Protein AF-A0A955WLC3-F1 (afdb_monomer_lite)

Foldseek 3Di:
DPPDDQLQVQLVQLVVQLLVLLLLLLVLLVQLVVCVVVVVVVSNVVSVVVNVVSVVSNVVSVVSNRPDDPVCCVVPVQPCQDPPNDPDRDDPVPNPSNVSSVVSPDD

Secondary structure (DSSP, 8-state):
-PPPP-HHHHHHHHHHHHHHHHHHHHHHHHHHHHHHHTT-HHHHHHHHHHHHHHHHHHHHHHHHTT-S-HHHIIIIIGGGGSTTT-SS---GGG-HHHHHHHHTT--

pLDDT: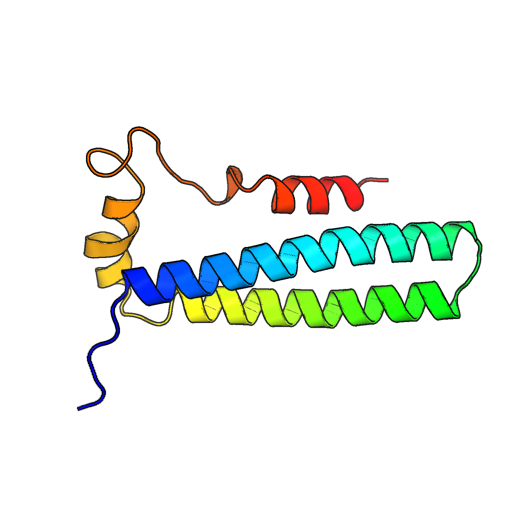 mean 91.07, std 10.07, range [40.97, 98.56]

Structure (mmCIF, N/CA/C/O backbone):
data_AF-A0A955WLC3-F1
#
_entry.id   AF-A0A955WLC3-F1
#
loop_
_atom_site.group_PDB
_atom_site.id
_atom_site.type_symbol
_atom_site.label_atom_id
_atom_site.label_alt_id
_atom_site.label_comp_id
_atom_site.label_asym_id
_atom_site.label_entity_id
_atom_site.label_seq_id
_atom_site.pdbx_PDB_ins_code
_atom_site.Cartn_x
_atom_site.Cartn_y
_atom_site.Cartn_z
_atom_site.occupancy
_atom_site.B_iso_or_equiv
_atom_site.auth_seq_id
_atom_site.auth_comp_id
_atom_site.auth_asym_id
_atom_site.auth_atom_id
_atom_site.pdbx_PDB_model_num
ATOM 1 N N . MET A 1 1 ? 24.076 -18.807 -13.397 1.00 40.97 1 MET A N 1
ATOM 2 C CA . MET A 1 1 ? 23.347 -17.559 -13.694 1.00 40.97 1 MET A CA 1
ATOM 3 C C . MET A 1 1 ? 21.939 -17.741 -13.170 1.00 40.97 1 MET A C 1
ATOM 5 O O . MET A 1 1 ? 21.284 -18.672 -13.621 1.00 40.97 1 MET A O 1
ATOM 9 N N . SER A 1 2 ? 21.501 -16.946 -12.191 1.00 52.31 2 SER A N 1
ATOM 10 C CA . SER A 1 2 ? 20.062 -16.852 -11.906 1.00 52.31 2 SER A CA 1
ATOM 11 C C . SER A 1 2 ? 19.347 -16.395 -13.182 1.00 52.31 2 SER A C 1
ATOM 13 O O . SER A 1 2 ? 19.958 -15.639 -13.947 1.00 52.31 2 SER A O 1
ATOM 15 N N . PRO A 1 3 ? 18.117 -16.861 -13.460 1.00 54.56 3 PRO A N 1
ATOM 16 C CA . PRO A 1 3 ? 17.354 -16.339 -14.586 1.00 54.56 3 PRO A CA 1
ATOM 17 C C . PRO A 1 3 ? 17.285 -14.813 -14.469 1.00 54.56 3 PRO A C 1
ATOM 19 O O . PRO A 1 3 ? 17.099 -14.286 -13.371 1.00 54.56 3 PRO A O 1
ATOM 22 N N . ALA A 1 4 ? 17.505 -14.116 -15.584 1.00 73.31 4 ALA A N 1
ATOM 23 C CA . ALA A 1 4 ? 17.314 -12.675 -15.630 1.00 73.31 4 ALA A CA 1
ATOM 24 C C . ALA A 1 4 ? 15.847 -12.396 -15.286 1.00 73.31 4 ALA A C 1
ATOM 26 O O . ALA A 1 4 ? 14.941 -12.948 -15.908 1.00 73.31 4 ALA A O 1
ATOM 27 N N . VAL A 1 5 ? 15.635 -11.616 -14.236 1.00 81.06 5 VAL A N 1
ATOM 28 C CA . VAL A 1 5 ? 14.311 -11.267 -13.733 1.00 81.06 5 VAL A CA 1
ATOM 29 C C . VAL A 1 5 ? 13.750 -10.148 -14.609 1.00 81.06 5 VAL A C 1
ATOM 31 O O . VAL A 1 5 ? 14.466 -9.181 -14.859 1.00 81.06 5 VAL A O 1
ATOM 34 N N . ASP A 1 6 ? 12.505 -10.267 -15.082 1.00 93.75 6 ASP A N 1
ATOM 35 C CA . ASP A 1 6 ? 11.846 -9.198 -15.844 1.00 93.75 6 ASP A CA 1
ATOM 36 C C . ASP A 1 6 ? 11.538 -8.010 -14.904 1.00 93.75 6 ASP A C 1
ATOM 38 O O . ASP A 1 6 ? 10.725 -8.153 -13.979 1.00 93.75 6 ASP A O 1
ATOM 42 N N . PRO A 1 7 ? 12.157 -6.830 -15.116 1.00 94.94 7 PRO A N 1
ATOM 43 C CA . PRO A 1 7 ? 11.929 -5.652 -14.283 1.00 94.94 7 PRO A CA 1
ATOM 44 C C . PRO A 1 7 ? 10.459 -5.224 -14.247 1.00 94.94 7 PRO A C 1
ATOM 46 O O . PRO A 1 7 ? 9.962 -4.790 -13.206 1.00 94.94 7 PRO A O 1
ATOM 49 N N . LEU A 1 8 ? 9.743 -5.362 -15.367 1.00 94.81 8 LEU A N 1
ATOM 50 C CA . LEU A 1 8 ? 8.341 -4.971 -15.459 1.00 94.81 8 LEU A CA 1
ATOM 51 C C . LEU A 1 8 ? 7.442 -5.938 -14.687 1.00 94.81 8 LEU A C 1
ATOM 53 O O . LEU A 1 8 ? 6.490 -5.502 -14.037 1.00 94.81 8 LEU A O 1
ATOM 57 N N . GLU A 1 9 ? 7.740 -7.236 -14.730 1.00 95.56 9 GLU A N 1
ATOM 58 C CA . GLU A 1 9 ? 7.014 -8.249 -13.960 1.00 95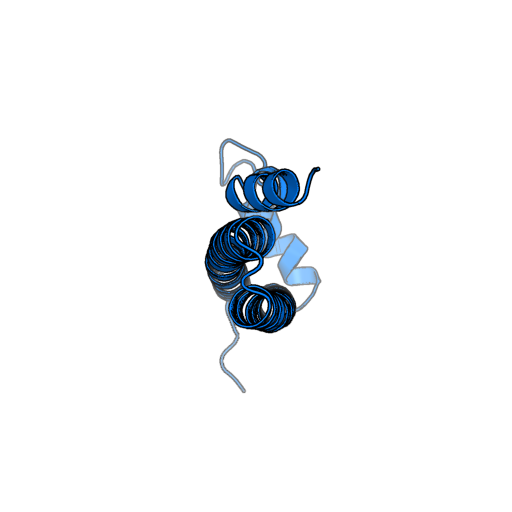.56 9 GLU A CA 1
ATOM 59 C C . GLU A 1 9 ? 7.188 -8.021 -12.456 1.00 95.56 9 GLU A C 1
ATOM 61 O O . GLU A 1 9 ? 6.199 -7.912 -11.729 1.00 95.56 9 GLU A O 1
ATOM 66 N N . VAL A 1 10 ? 8.426 -7.839 -11.994 1.00 95.56 10 VAL A N 1
ATOM 67 C CA . VAL A 1 10 ? 8.722 -7.567 -10.581 1.00 95.56 10 VAL A CA 1
ATOM 68 C C . VAL A 1 10 ? 8.094 -6.268 -10.100 1.00 95.56 10 VAL A C 1
ATOM 70 O O . VAL A 1 10 ? 7.493 -6.232 -9.020 1.00 95.56 10 VAL A O 1
ATOM 73 N N . TRP A 1 11 ? 8.168 -5.212 -10.913 1.00 96.06 11 TRP A N 1
ATOM 74 C CA . TRP A 1 11 ? 7.502 -3.951 -10.616 1.00 96.06 11 TRP A CA 1
ATOM 75 C C . TRP A 1 11 ? 5.990 -4.149 -10.447 1.00 96.06 11 TRP A C 1
ATOM 77 O O . TRP A 1 11 ? 5.425 -3.700 -9.445 1.00 96.06 11 TRP A O 1
ATOM 87 N N . ARG A 1 12 ? 5.335 -4.873 -11.370 1.00 95.44 12 ARG A N 1
ATOM 88 C CA . ARG A 1 12 ? 3.893 -5.170 -11.299 1.00 95.44 12 ARG A CA 1
ATOM 89 C C . ARG A 1 12 ? 3.543 -5.987 -10.063 1.00 95.44 12 ARG A C 1
ATOM 91 O O . ARG A 1 12 ? 2.614 -5.613 -9.353 1.00 95.44 12 ARG A O 1
ATOM 98 N N . MET A 1 13 ? 4.284 -7.056 -9.781 1.00 96.88 13 MET A N 1
ATOM 99 C CA . MET A 1 13 ? 4.039 -7.925 -8.626 1.00 96.88 13 MET A CA 1
ATOM 100 C C . MET A 1 13 ? 4.151 -7.160 -7.306 1.00 96.88 13 MET A C 1
ATOM 102 O O . MET A 1 13 ? 3.273 -7.272 -6.449 1.00 96.88 13 MET A O 1
ATOM 106 N N . GLY A 1 14 ? 5.197 -6.344 -7.147 1.00 96.56 14 GLY A N 1
ATOM 107 C CA . GLY A 1 14 ? 5.372 -5.525 -5.950 1.00 96.56 14 GLY A CA 1
ATOM 108 C C . GLY A 1 14 ? 4.246 -4.500 -5.767 1.00 96.56 14 GLY A C 1
ATOM 109 O O . GLY A 1 14 ? 3.728 -4.353 -4.660 1.00 96.56 14 GLY A O 1
ATOM 110 N N . HIS A 1 15 ? 3.791 -3.850 -6.845 1.00 95.38 15 HIS A N 1
ATOM 111 C CA . HIS A 1 15 ? 2.655 -2.920 -6.787 1.00 95.38 15 HIS A CA 1
ATOM 112 C C . HIS A 1 15 ? 1.324 -3.620 -6.503 1.00 95.38 15 HIS A C 1
ATOM 114 O O . HIS A 1 15 ? 0.551 -3.140 -5.680 1.00 95.38 15 HIS A O 1
ATOM 120 N N . GLN A 1 16 ? 1.059 -4.769 -7.124 1.00 95.44 16 GLN A N 1
ATOM 121 C CA . GLN A 1 16 ? -0.145 -5.562 -6.857 1.00 95.44 16 GLN A CA 1
ATOM 122 C C . GLN A 1 16 ? -0.210 -6.008 -5.393 1.00 95.44 16 GLN A C 1
ATOM 124 O O . GLN A 1 16 ? -1.248 -5.851 -4.749 1.00 95.44 16 GLN A O 1
ATOM 129 N N . ALA A 1 17 ? 0.907 -6.503 -4.848 1.00 97.00 17 ALA A N 1
ATOM 130 C CA . ALA A 1 17 ? 1.002 -6.855 -3.436 1.00 97.00 17 ALA A CA 1
ATOM 131 C C . ALA A 1 17 ? 0.761 -5.631 -2.541 1.00 97.00 17 ALA A C 1
ATOM 133 O O . ALA A 1 17 ? -0.028 -5.703 -1.603 1.00 97.00 17 ALA A O 1
ATOM 134 N N . PHE A 1 18 ? 1.382 -4.492 -2.856 1.00 95.38 18 PHE A N 1
ATOM 135 C CA . PHE A 1 18 ? 1.165 -3.247 -2.123 1.00 95.38 18 PHE A CA 1
ATOM 136 C C . PHE A 1 18 ? -0.304 -2.814 -2.128 1.00 95.38 18 PHE A C 1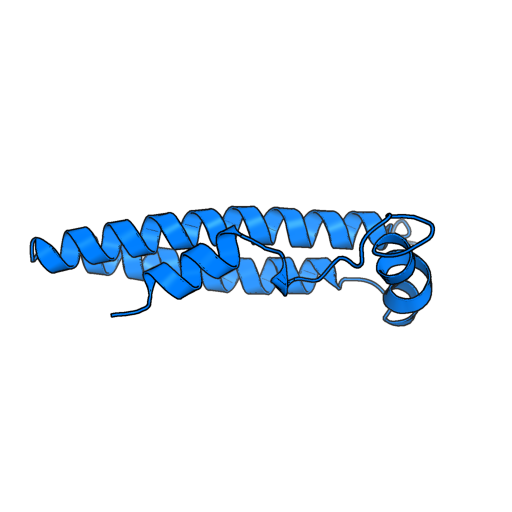
ATOM 138 O O . PHE A 1 18 ? -0.837 -2.520 -1.064 1.00 95.38 18 PHE A O 1
ATOM 145 N N . PHE A 1 19 ? -0.988 -2.847 -3.276 1.00 93.56 19 PHE A N 1
ATOM 146 C CA . PHE A 1 19 ? -2.403 -2.474 -3.358 1.00 93.56 19 PHE A CA 1
ATOM 147 C C . PHE A 1 19 ? -3.294 -3.375 -2.496 1.00 93.56 19 PHE A C 1
ATOM 149 O O . PHE A 1 19 ? -4.105 -2.863 -1.727 1.00 93.56 19 PHE A O 1
ATOM 156 N N . ALA A 1 20 ? -3.093 -4.695 -2.538 1.00 95.44 20 ALA A N 1
ATOM 157 C CA . ALA A 1 20 ? -3.837 -5.624 -1.685 1.00 95.44 20 ALA A CA 1
ATOM 158 C C . ALA A 1 20 ? -3.600 -5.359 -0.183 1.00 95.44 20 ALA A C 1
ATOM 160 O O . ALA A 1 20 ? -4.528 -5.404 0.626 1.00 95.44 20 ALA A O 1
ATOM 161 N N . LEU A 1 21 ? -2.362 -5.036 0.203 1.00 96.19 21 LEU A N 1
ATOM 162 C CA . LEU A 1 21 ? -2.017 -4.701 1.587 1.00 96.19 21 LEU A CA 1
ATOM 163 C C . LEU A 1 21 ? -2.633 -3.363 2.026 1.00 96.19 21 LEU A C 1
ATOM 165 O O . LEU A 1 21 ? -3.111 -3.257 3.156 1.00 96.19 21 LEU A O 1
ATOM 169 N N . THR A 1 22 ? -2.682 -2.362 1.141 1.00 91.56 22 THR A N 1
ATOM 170 C CA . THR A 1 22 ? -3.359 -1.081 1.397 1.00 91.56 22 THR A CA 1
ATOM 171 C C . THR A 1 22 ? -4.860 -1.263 1.610 1.00 91.56 22 THR A C 1
ATOM 173 O O . THR A 1 22 ? -5.411 -0.662 2.526 1.00 91.56 22 THR A O 1
ATOM 176 N N . GLN A 1 23 ? -5.520 -2.135 0.848 1.00 92.94 23 GLN A N 1
ATOM 177 C CA . GLN A 1 23 ? -6.933 -2.462 1.079 1.00 92.94 23 GLN A CA 1
ATOM 178 C C . GLN A 1 23 ? -7.156 -3.072 2.469 1.00 92.94 23 GLN A C 1
ATOM 180 O O . GLN A 1 23 ? -8.075 -2.676 3.185 1.00 92.94 23 GLN A O 1
ATOM 185 N N . GLY A 1 24 ? -6.276 -3.983 2.896 1.00 95.25 24 GLY A N 1
ATOM 186 C CA . GLY A 1 24 ? -6.307 -4.524 4.257 1.00 95.25 24 GLY A CA 1
ATOM 187 C C . GLY A 1 24 ? -6.107 -3.450 5.333 1.00 95.25 24 GLY A C 1
ATOM 188 O O . GLY A 1 24 ? -6.768 -3.491 6.369 1.00 95.25 24 GLY A O 1
ATOM 189 N N . LEU A 1 25 ? -5.243 -2.460 5.080 1.00 95.25 25 LEU A N 1
ATOM 190 C CA . LEU A 1 25 ? -5.041 -1.322 5.982 1.00 95.25 25 LEU A CA 1
ATOM 191 C C . LEU A 1 25 ? -6.297 -0.462 6.132 1.00 95.25 25 LEU A C 1
ATOM 193 O O . LEU A 1 25 ? -6.623 -0.096 7.257 1.00 95.25 25 LEU A O 1
ATOM 197 N N . VAL A 1 26 ? -7.018 -0.188 5.039 1.00 92.25 26 VAL A N 1
ATOM 198 C CA . VAL A 1 26 ? -8.309 0.526 5.080 1.00 92.25 26 VAL A CA 1
ATOM 199 C C . VAL A 1 26 ? -9.297 -0.218 5.979 1.00 92.25 26 VAL A C 1
ATOM 201 O O . VAL A 1 26 ? -9.874 0.370 6.890 1.00 92.25 26 VAL A O 1
ATOM 204 N N . VAL A 1 27 ? -9.447 -1.529 5.776 1.00 95.25 27 VAL A N 1
ATOM 205 C CA . VAL A 1 27 ? -10.365 -2.356 6.576 1.00 95.25 27 VAL A CA 1
ATOM 206 C C . VAL A 1 27 ? -9.973 -2.351 8.054 1.00 95.25 27 VAL A C 1
ATOM 208 O O . VAL A 1 27 ? -10.822 -2.131 8.913 1.00 95.25 27 VAL A O 1
ATOM 211 N N . HIS A 1 28 ? -8.695 -2.559 8.378 1.00 96.62 28 HIS A N 1
ATOM 212 C CA . HIS A 1 28 ? -8.249 -2.552 9.772 1.00 96.62 28 HIS A CA 1
ATOM 213 C C . HIS A 1 28 ? -8.358 -1.171 10.430 1.00 96.62 28 HIS A C 1
ATOM 215 O O . HIS A 1 28 ? -8.609 -1.114 11.631 1.00 96.62 28 HIS A O 1
ATOM 221 N N . ALA A 1 29 ? -8.190 -0.075 9.682 1.00 93.75 29 ALA A N 1
ATOM 222 C CA . ALA A 1 29 ? -8.399 1.276 10.200 1.00 93.75 29 ALA A CA 1
ATOM 223 C C . ALA A 1 29 ? -9.863 1.487 10.613 1.00 93.75 29 ALA A C 1
ATOM 225 O O . ALA A 1 29 ? -10.120 1.889 11.747 1.00 93.75 29 ALA A O 1
ATOM 226 N N . HIS A 1 30 ? -10.815 1.115 9.750 1.00 95.44 30 HIS A N 1
ATOM 227 C CA . HIS A 1 30 ? -12.241 1.171 10.083 1.00 95.44 30 HIS A CA 1
ATOM 228 C C . HIS A 1 30 ? -12.587 0.299 11.296 1.00 95.44 30 HIS A C 1
ATOM 230 O O . HIS A 1 30 ? -13.187 0.791 12.247 1.00 95.44 30 HIS A O 1
ATOM 236 N N . LEU A 1 31 ? -12.134 -0.959 11.322 1.00 97.25 31 LEU A N 1
ATOM 237 C CA . LEU A 1 31 ? -12.398 -1.873 12.441 1.00 97.25 31 LEU A CA 1
ATOM 238 C C . LEU A 1 31 ? -11.767 -1.402 13.760 1.00 97.25 31 LEU A C 1
ATOM 240 O O . LEU A 1 31 ? -12.327 -1.624 14.834 1.00 97.25 31 LEU A O 1
ATOM 244 N N . ALA A 1 32 ? -10.596 -0.762 13.703 1.00 97.19 32 ALA A N 1
ATOM 245 C CA . ALA A 1 32 ? -9.991 -0.144 14.876 1.00 97.19 32 ALA A CA 1
ATOM 246 C C . ALA A 1 32 ? -10.827 1.044 15.373 1.00 97.19 32 ALA A C 1
ATOM 248 O O . ALA A 1 32 ? -11.042 1.141 16.579 1.00 97.19 32 ALA A O 1
ATOM 249 N N . SER A 1 33 ? -11.322 1.901 14.470 1.00 96.31 33 SER A N 1
ATOM 250 C CA . SER A 1 33 ? -12.189 3.038 14.818 1.00 96.31 33 SER A CA 1
ATOM 251 C C . SER A 1 33 ? -13.481 2.575 15.487 1.00 96.31 33 SER A C 1
ATOM 253 O O . SER A 1 33 ? -13.781 3.007 16.597 1.00 96.31 33 SER A O 1
ATOM 255 N N . GLU A 1 34 ? -14.185 1.614 14.881 1.00 97.19 34 GLU A N 1
ATOM 256 C CA . GLU A 1 34 ? -15.421 1.047 15.435 1.00 97.19 34 GLU A CA 1
ATOM 257 C C . GLU A 1 34 ? -15.197 0.451 16.836 1.00 97.19 34 GLU A C 1
ATOM 259 O O . GLU A 1 34 ? -15.993 0.660 17.752 1.00 97.19 34 GLU A O 1
ATOM 264 N N . ALA A 1 35 ? -14.081 -0.258 17.039 1.00 98.19 35 ALA A N 1
ATOM 265 C CA . ALA A 1 35 ? -13.733 -0.818 18.343 1.00 98.19 35 ALA A CA 1
ATOM 266 C C . ALA A 1 35 ? -13.408 0.263 19.389 1.00 98.19 35 ALA A C 1
ATOM 268 O O . ALA A 1 35 ? -13.756 0.104 20.560 1.00 98.19 35 ALA A O 1
ATOM 269 N N . ILE A 1 36 ? -12.758 1.361 18.987 1.00 97.69 36 ILE A N 1
ATOM 270 C CA . ILE A 1 36 ? -12.487 2.510 19.864 1.00 97.69 36 ILE A CA 1
ATOM 271 C C . ILE A 1 36 ? -13.801 3.185 20.275 1.00 97.69 36 ILE A C 1
ATOM 273 O O . ILE A 1 36 ? -14.002 3.434 21.463 1.00 97.69 36 ILE A O 1
ATOM 277 N N . GLU A 1 37 ? -14.708 3.429 19.327 1.00 97.56 37 GLU A N 1
ATOM 278 C CA . GLU A 1 37 ? -16.029 4.022 19.584 1.00 97.56 37 GLU A CA 1
A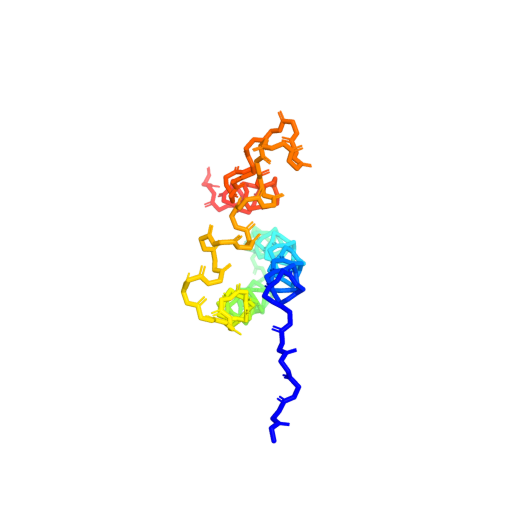TOM 279 C C . GLU A 1 37 ? -16.875 3.158 20.528 1.00 97.56 37 GLU A C 1
ATOM 281 O O . GLU A 1 37 ? -17.548 3.676 21.420 1.00 97.56 37 GLU A O 1
ATOM 286 N N . ALA A 1 38 ? -16.788 1.833 20.392 1.00 98.06 38 ALA A N 1
ATOM 287 C CA . ALA A 1 38 ? -17.453 0.875 21.271 1.00 98.06 38 ALA A CA 1
ATOM 288 C C . ALA A 1 38 ? -16.742 0.657 22.624 1.00 98.06 38 ALA A C 1
ATOM 290 O O . ALA A 1 38 ? -17.226 -0.124 23.446 1.00 98.06 38 ALA A O 1
ATOM 291 N N . ALA A 1 39 ? -15.596 1.306 22.863 1.00 98.19 39 ALA A N 1
ATOM 292 C CA . ALA A 1 39 ? -14.710 1.067 24.006 1.00 98.19 39 ALA A CA 1
ATOM 293 C C . ALA A 1 39 ? -14.246 -0.405 24.161 1.00 98.19 39 ALA A C 1
ATOM 295 O O . ALA A 1 39 ? -13.872 -0.841 25.256 1.00 98.19 39 ALA A O 1
ATOM 296 N N . ASP A 1 40 ? -14.203 -1.168 23.063 1.00 98.56 40 ASP A N 1
ATOM 297 C CA . ASP A 1 40 ? -13.606 -2.506 22.994 1.00 98.56 40 ASP A CA 1
ATOM 298 C C . ASP A 1 40 ? -12.088 -2.395 22.771 1.00 98.56 40 ASP A C 1
ATOM 300 O O . ASP A 1 40 ? -11.542 -2.592 21.679 1.00 98.56 40 ASP A O 1
ATOM 304 N N . TRP A 1 41 ? -11.374 -2.054 23.845 1.00 97.88 41 TRP A N 1
ATOM 305 C CA . TRP A 1 41 ? -9.919 -1.875 23.817 1.00 97.88 41 TRP A CA 1
ATOM 306 C C . TRP A 1 41 ? -9.133 -3.117 23.363 1.00 97.88 41 TRP A C 1
ATOM 308 O O . TRP A 1 41 ? -8.144 -2.954 22.638 1.00 97.88 41 TRP A O 1
ATOM 318 N N . PRO A 1 42 ? -9.506 -4.357 23.749 1.00 98.56 42 PRO A N 1
ATOM 319 C CA . PRO A 1 42 ? -8.879 -5.556 23.201 1.00 98.56 42 PRO A CA 1
ATOM 320 C C . PRO A 1 42 ? -8.988 -5.662 21.675 1.00 98.56 42 PRO A C 1
ATOM 322 O O . PRO A 1 42 ? -7.974 -5.945 21.026 1.00 98.56 42 PRO A O 1
ATOM 325 N N . ALA A 1 43 ? -10.170 -5.415 21.098 1.00 98.06 43 ALA A N 1
ATOM 326 C CA . ALA A 1 43 ? -10.358 -5.441 19.650 1.00 98.06 43 ALA A CA 1
ATOM 327 C C . ALA A 1 43 ? -9.588 -4.307 18.961 1.00 98.06 43 ALA A C 1
ATOM 329 O O . ALA A 1 43 ? -8.842 -4.572 18.016 1.00 98.06 43 ALA A O 1
ATOM 330 N N . ALA A 1 44 ? -9.666 -3.080 19.485 1.00 98.31 44 ALA A N 1
ATOM 331 C CA . ALA A 1 44 ? -8.927 -1.934 18.957 1.00 98.31 44 ALA A CA 1
ATOM 332 C C . ALA A 1 44 ? -7.417 -2.218 18.897 1.00 98.31 44 ALA A C 1
ATOM 334 O O . ALA A 1 44 ? -6.779 -2.065 17.853 1.00 98.31 44 ALA A O 1
ATOM 335 N N . ARG A 1 45 ? -6.841 -2.733 19.994 1.00 98.38 45 ARG A N 1
ATOM 336 C CA . ARG A 1 45 ? -5.419 -3.098 20.054 1.00 98.38 45 ARG A CA 1
ATOM 337 C C . ARG A 1 45 ? -5.059 -4.166 19.021 1.00 98.38 45 ARG A C 1
ATOM 339 O O . ARG A 1 45 ? -4.001 -4.081 18.399 1.00 98.38 45 ARG A O 1
ATOM 346 N N . ARG A 1 46 ? -5.915 -5.175 18.837 1.00 98.50 46 ARG A N 1
ATOM 347 C CA . ARG A 1 46 ? -5.696 -6.238 17.848 1.00 98.50 46 ARG A CA 1
ATOM 348 C C . ARG A 1 46 ? -5.630 -5.669 16.429 1.00 98.50 46 ARG A C 1
ATOM 350 O O . ARG A 1 46 ? -4.658 -5.953 15.730 1.00 98.50 46 ARG A O 1
ATOM 357 N N . TRP A 1 47 ? -6.610 -4.861 16.030 1.00 98.31 47 TRP A N 1
ATOM 358 C CA . TRP A 1 47 ? -6.663 -4.290 14.681 1.00 98.31 47 TRP A CA 1
ATOM 359 C C . TRP A 1 47 ? -5.485 -3.354 14.412 1.00 98.31 47 TRP A C 1
ATOM 361 O O . TRP A 1 47 ? -4.836 -3.476 13.375 1.00 98.31 47 TRP A O 1
ATOM 371 N N . LEU A 1 48 ? -5.106 -2.522 15.387 1.00 97.62 48 LEU A N 1
ATOM 372 C CA . LEU A 1 48 ? -3.920 -1.666 15.282 1.00 97.62 48 LEU A CA 1
ATOM 373 C C . LEU A 1 48 ? -2.622 -2.475 15.110 1.00 97.62 48 LEU A C 1
ATOM 375 O O . LEU A 1 48 ? -1.795 -2.136 14.263 1.00 97.62 48 LEU A O 1
ATOM 379 N N . HIS A 1 49 ? -2.440 -3.577 15.847 1.00 98.25 49 HIS A N 1
ATOM 380 C CA . HIS A 1 49 ? -1.277 -4.450 15.642 1.00 98.25 49 HIS A CA 1
ATOM 381 C C . HIS A 1 49 ? -1.262 -5.097 14.256 1.00 98.25 49 HIS A C 1
ATOM 383 O O . HIS A 1 49 ? -0.202 -5.179 13.634 1.00 98.25 49 HIS A O 1
ATOM 389 N N . GLN A 1 50 ? -2.417 -5.530 13.749 1.00 98.06 50 GLN A N 1
ATOM 390 C CA . GLN A 1 50 ? -2.503 -6.082 12.398 1.00 98.06 50 GLN A CA 1
ATOM 391 C C . GLN A 1 50 ? -2.183 -5.020 11.337 1.00 98.06 50 GLN A C 1
ATOM 393 O O . GLN A 1 50 ? -1.486 -5.329 10.370 1.00 98.06 50 GLN A O 1
ATOM 398 N N . SER A 1 51 ? -2.594 -3.764 11.536 1.00 96.94 51 SER A N 1
ATOM 399 C CA . SER A 1 51 ? -2.194 -2.645 10.672 1.00 96.94 51 SER A CA 1
ATOM 400 C C . SER A 1 51 ? -0.677 -2.445 10.638 1.00 96.94 51 SER A C 1
ATOM 402 O O . SER A 1 51 ? -0.113 -2.257 9.563 1.00 96.94 51 SER A O 1
ATOM 404 N N . ILE A 1 52 ? 0.025 -2.571 11.769 1.00 97.62 52 ILE A N 1
ATOM 405 C CA . ILE A 1 52 ? 1.500 -2.492 11.801 1.00 97.62 52 ILE A CA 1
ATOM 406 C C . ILE A 1 52 ? 2.134 -3.600 10.944 1.00 97.62 52 ILE A C 1
ATOM 408 O O . ILE A 1 52 ? 3.071 -3.345 10.178 1.00 97.62 52 ILE A O 1
ATOM 412 N N . SER A 1 53 ? 1.623 -4.832 11.038 1.00 98.00 53 SER A N 1
ATOM 413 C CA . SER A 1 53 ? 2.100 -5.941 10.204 1.00 98.00 53 SER A CA 1
ATOM 414 C C . SER A 1 53 ? 1.869 -5.681 8.714 1.00 98.00 53 SER A C 1
ATOM 416 O O . SER A 1 53 ? 2.777 -5.913 7.915 1.00 98.00 53 SER A O 1
ATOM 418 N N . LEU A 1 54 ? 0.703 -5.145 8.338 1.00 97.62 54 LEU A N 1
ATOM 419 C CA . LEU A 1 54 ? 0.416 -4.799 6.945 1.00 97.62 54 LEU A CA 1
ATOM 420 C C . LEU A 1 54 ? 1.300 -3.652 6.437 1.00 97.62 54 LEU A C 1
ATOM 422 O O . LEU A 1 54 ? 1.841 -3.769 5.346 1.00 97.62 54 LEU A O 1
ATOM 426 N N . LEU A 1 55 ? 1.549 -2.603 7.230 1.00 96.31 55 LEU A N 1
ATOM 427 C CA . LEU A 1 55 ? 2.486 -1.524 6.869 1.00 96.31 55 LEU A CA 1
ATOM 428 C C . LEU A 1 55 ? 3.912 -2.049 6.633 1.00 96.31 55 LEU A C 1
ATOM 430 O O . LEU A 1 55 ? 4.599 -1.643 5.688 1.00 96.31 55 LEU A O 1
ATOM 434 N N . THR A 1 56 ? 4.352 -2.990 7.469 1.00 98.00 56 THR A N 1
ATOM 435 C CA . THR A 1 56 ? 5.659 -3.644 7.318 1.00 98.00 56 THR A CA 1
ATOM 436 C C . THR A 1 56 ? 5.714 -4.451 6.019 1.00 98.00 56 THR A C 1
ATOM 438 O O . THR A 1 56 ? 6.681 -4.347 5.260 1.00 98.00 56 THR A O 1
ATOM 441 N N . ALA A 1 57 ? 4.654 -5.203 5.716 1.00 97.88 57 ALA A N 1
ATOM 442 C CA . ALA A 1 57 ? 4.532 -5.936 4.462 1.00 97.88 57 ALA A CA 1
ATOM 443 C C . ALA A 1 57 ? 4.483 -4.993 3.247 1.00 97.88 57 ALA A C 1
ATOM 445 O O . ALA A 1 57 ? 5.128 -5.276 2.241 1.00 97.88 57 ALA A O 1
ATOM 446 N N . SER A 1 58 ? 3.810 -3.842 3.346 1.00 96.56 58 SER A N 1
ATOM 447 C CA . SER A 1 58 ? 3.756 -2.838 2.276 1.00 96.56 58 SER A CA 1
ATOM 448 C C . SER A 1 58 ? 5.147 -2.299 1.947 1.00 96.56 58 SER A C 1
ATOM 450 O O . SER A 1 58 ? 5.496 -2.142 0.778 1.00 96.56 58 SER A O 1
ATOM 452 N N . THR A 1 59 ? 5.989 -2.101 2.966 1.00 96.75 59 THR A N 1
ATOM 453 C CA . THR A 1 59 ? 7.399 -1.729 2.772 1.00 96.75 59 THR A CA 1
ATOM 454 C C . THR A 1 59 ? 8.164 -2.816 2.015 1.00 96.75 59 THR A C 1
ATOM 456 O O . THR A 1 59 ? 8.931 -2.517 1.100 1.00 96.75 59 THR A O 1
ATOM 459 N N . ALA A 1 60 ? 7.957 -4.088 2.366 1.00 97.94 60 ALA A N 1
ATOM 460 C CA . ALA A 1 60 ? 8.587 -5.207 1.670 1.00 97.94 60 ALA A CA 1
ATOM 461 C C . ALA A 1 60 ? 8.105 -5.332 0.214 1.00 97.94 60 ALA A C 1
ATOM 463 O O . ALA A 1 60 ? 8.921 -5.560 -0.675 1.00 97.94 60 ALA A O 1
ATOM 464 N N . ALA A 1 61 ? 6.814 -5.110 -0.045 1.00 97.62 61 ALA A N 1
ATOM 465 C CA . ALA A 1 61 ? 6.243 -5.108 -1.389 1.00 97.62 61 ALA A CA 1
ATOM 466 C C . ALA A 1 61 ? 6.850 -4.007 -2.275 1.00 97.62 61 ALA A C 1
ATOM 468 O O . ALA A 1 61 ? 7.170 -4.253 -3.436 1.00 97.62 61 ALA A O 1
ATOM 469 N N . MET A 1 62 ? 7.092 -2.815 -1.722 1.00 95.75 62 MET A N 1
ATOM 470 C CA . MET A 1 62 ? 7.758 -1.732 -2.458 1.00 95.75 62 MET A CA 1
ATOM 471 C C . MET A 1 62 ? 9.247 -1.995 -2.685 1.00 95.75 62 MET A C 1
ATOM 473 O O . MET A 1 62 ? 9.756 -1.666 -3.750 1.00 95.75 62 MET A O 1
ATOM 477 N N . ARG A 1 63 ? 9.937 -2.658 -1.748 1.00 96.81 63 ARG A N 1
ATOM 478 C CA . ARG A 1 63 ? 11.312 -3.140 -1.981 1.00 96.81 63 ARG A CA 1
ATOM 479 C C . ARG A 1 63 ? 11.367 -4.195 -3.081 1.00 96.81 63 ARG A C 1
ATOM 481 O O . ARG A 1 63 ? 12.289 -4.179 -3.888 1.00 96.81 63 ARG A O 1
ATOM 488 N N . LEU A 1 64 ? 10.379 -5.092 -3.126 1.00 95.06 64 LEU A N 1
ATOM 489 C CA . LEU A 1 64 ? 10.234 -6.042 -4.225 1.00 95.06 64 LEU A CA 1
ATOM 490 C C . LEU A 1 64 ? 10.016 -5.298 -5.544 1.00 95.06 64 LEU A C 1
ATOM 492 O O . LEU A 1 64 ? 10.700 -5.603 -6.507 1.00 95.06 64 LEU A O 1
ATOM 496 N N . ALA A 1 65 ? 9.149 -4.283 -5.578 1.00 95.69 65 ALA A N 1
ATOM 497 C CA . ALA A 1 65 ? 8.859 -3.501 -6.783 1.00 95.69 65 ALA A CA 1
ATOM 498 C C . ALA A 1 65 ? 10.071 -2.763 -7.382 1.00 95.69 65 ALA A C 1
ATOM 500 O O . ALA A 1 65 ? 9.958 -2.218 -8.478 1.00 95.69 65 ALA A O 1
ATOM 501 N N . THR A 1 66 ? 11.199 -2.725 -6.670 1.00 94.88 66 THR A N 1
ATOM 502 C CA . THR A 1 66 ? 12.469 -2.137 -7.109 1.00 94.88 66 THR A CA 1
ATOM 503 C C . THR A 1 66 ? 13.614 -3.154 -7.102 1.00 94.88 66 THR A C 1
ATOM 505 O O . THR A 1 66 ? 14.775 -2.759 -7.065 1.00 94.88 66 THR A O 1
ATOM 508 N N . ALA A 1 67 ? 13.328 -4.460 -7.071 1.00 95.25 67 ALA A N 1
ATOM 509 C CA . ALA A 1 67 ? 14.338 -5.521 -7.029 1.00 95.25 67 ALA A CA 1
ATOM 510 C C . ALA A 1 67 ? 14.941 -5.803 -8.422 1.00 95.25 67 ALA A C 1
ATOM 512 O O . ALA A 1 67 ? 14.913 -6.929 -8.916 1.00 95.25 67 ALA A O 1
ATOM 513 N N . PHE A 1 68 ? 15.456 -4.751 -9.056 1.00 94.31 68 PHE A N 1
ATOM 514 C CA . PHE A 1 68 ? 16.137 -4.730 -10.351 1.00 94.31 68 PHE A CA 1
ATOM 515 C C . PHE A 1 68 ? 17.059 -3.498 -10.421 1.00 94.31 68 PHE A C 1
ATOM 517 O O . PHE A 1 68 ? 16.966 -2.603 -9.581 1.00 94.31 68 PHE A O 1
ATOM 524 N N . GLU A 1 69 ? 17.949 -3.448 -11.413 1.00 94.12 69 GLU A N 1
ATOM 525 C CA . GLU A 1 69 ? 18.890 -2.332 -11.589 1.00 94.12 69 GLU A CA 1
ATOM 526 C C . GLU A 1 69 ? 18.173 -1.001 -11.860 1.00 94.12 69 GLU A C 1
ATOM 528 O O . GLU A 1 69 ? 17.141 -0.955 -12.534 1.00 94.12 69 GLU A O 1
ATOM 533 N N . ALA A 1 70 ? 18.731 0.104 -11.366 1.00 92.75 70 ALA A N 1
ATOM 534 C CA . ALA A 1 70 ? 18.098 1.419 -11.462 1.00 92.75 70 ALA A CA 1
ATOM 535 C C . ALA A 1 70 ? 17.867 1.861 -12.920 1.00 92.75 70 ALA A C 1
ATOM 537 O O . ALA A 1 70 ? 16.845 2.474 -13.232 1.00 92.75 70 ALA A O 1
ATOM 538 N N . GLU A 1 71 ? 18.771 1.502 -13.829 1.00 95.50 71 GLU A N 1
ATOM 539 C CA . GLU A 1 71 ? 18.679 1.770 -15.265 1.00 95.50 71 GLU A CA 1
ATOM 540 C C . GLU A 1 71 ? 17.441 1.101 -15.876 1.00 95.50 71 GLU A C 1
ATOM 542 O O . GLU A 1 71 ? 16.721 1.718 -16.664 1.00 95.50 71 GLU A O 1
ATOM 547 N N . ALA A 1 72 ? 17.102 -0.113 -15.428 1.00 94.94 72 ALA A N 1
ATOM 548 C CA . ALA A 1 72 ? 15.919 -0.826 -15.898 1.00 94.94 72 ALA A CA 1
ATOM 549 C C . ALA A 1 72 ? 14.613 -0.101 -15.530 1.00 94.94 72 ALA A C 1
ATOM 551 O O . ALA A 1 72 ? 13.620 -0.199 -16.258 1.00 94.94 72 ALA A O 1
ATOM 552 N N . TYR A 1 73 ? 14.599 0.686 -14.447 1.00 94.06 73 TYR A N 1
ATOM 553 C CA . TYR A 1 73 ? 13.459 1.553 -14.159 1.00 94.06 73 TYR A CA 1
ATOM 554 C C . TYR A 1 73 ? 13.269 2.605 -15.257 1.00 94.06 73 TYR A C 1
ATOM 556 O O . TYR A 1 73 ? 12.156 2.785 -15.748 1.00 94.06 73 TYR A O 1
ATOM 564 N N . ALA A 1 74 ? 14.342 3.301 -15.640 1.00 94.44 74 ALA A N 1
ATOM 565 C CA . ALA A 1 74 ? 14.285 4.395 -16.606 1.00 94.44 74 ALA A CA 1
ATOM 566 C C . ALA A 1 74 ? 14.034 3.906 -18.040 1.00 94.44 74 ALA A C 1
ATOM 568 O O . ALA A 1 74 ? 13.333 4.578 -18.796 1.00 94.44 74 ALA A O 1
ATOM 569 N N . GLU A 1 75 ? 14.573 2.741 -18.399 1.00 94.88 75 GLU A N 1
ATOM 570 C CA . GLU A 1 75 ? 14.556 2.223 -19.771 1.00 94.88 75 GLU A CA 1
ATOM 571 C C . GLU A 1 75 ? 13.381 1.281 -20.062 1.00 94.88 75 GLU A C 1
ATOM 573 O O . GLU A 1 75 ? 12.928 1.207 -21.204 1.00 94.88 75 GLU A O 1
ATOM 578 N N . VAL A 1 76 ? 12.863 0.575 -19.050 1.00 94.31 76 VAL A N 1
ATOM 579 C CA . VAL A 1 76 ? 11.827 -0.459 -19.236 1.00 94.31 76 VAL A CA 1
ATOM 580 C C . VAL A 1 76 ? 10.543 -0.100 -18.499 1.00 94.31 76 VAL A C 1
ATOM 582 O O . VAL A 1 76 ? 9.475 0.008 -19.106 1.00 94.31 76 VAL A O 1
ATOM 585 N N . VAL A 1 77 ? 10.625 0.119 -17.185 1.00 94.81 77 VAL A N 1
ATOM 586 C CA . VAL A 1 77 ? 9.428 0.288 -16.346 1.00 94.81 77 VAL A CA 1
ATOM 587 C C . VAL A 1 77 ? 8.744 1.628 -16.606 1.00 94.81 77 VAL A C 1
ATOM 589 O O . VAL A 1 77 ? 7.559 1.668 -16.936 1.00 94.81 77 VAL A O 1
ATOM 592 N N . ARG A 1 78 ? 9.470 2.742 -16.488 1.00 92.81 78 ARG A N 1
ATOM 593 C CA . ARG A 1 78 ? 8.907 4.091 -16.609 1.00 92.81 78 ARG A CA 1
ATOM 594 C C . ARG A 1 78 ? 8.295 4.355 -17.992 1.00 92.81 78 ARG A C 1
ATOM 596 O O . ARG A 1 78 ? 7.197 4.916 -18.014 1.00 92.81 78 ARG A O 1
ATOM 603 N N . PRO A 1 79 ? 8.908 3.947 -19.121 1.00 94.38 79 PRO A N 1
ATOM 604 C CA . PRO A 1 79 ? 8.293 4.059 -20.445 1.00 94.38 79 PRO A CA 1
ATOM 605 C C . PRO A 1 79 ? 6.968 3.305 -20.579 1.00 94.38 79 PRO A C 1
ATOM 607 O O . PRO A 1 79 ? 6.077 3.762 -21.286 1.00 94.38 79 PRO A O 1
ATOM 610 N N . SER A 1 80 ? 6.783 2.200 -19.847 1.00 93.00 80 SER A N 1
ATOM 611 C CA . SER A 1 80 ? 5.518 1.447 -19.863 1.00 93.00 80 SER A CA 1
ATOM 612 C C . SER A 1 80 ? 4.342 2.174 -19.186 1.00 93.00 80 SER A C 1
ATOM 614 O O . SER A 1 80 ? 3.193 1.767 -19.341 1.00 93.00 80 SER A O 1
ATOM 616 N N . MET A 1 81 ? 4.620 3.243 -18.430 1.00 92.12 81 MET A N 1
ATOM 617 C CA . MET A 1 81 ? 3.649 3.981 -17.613 1.00 92.12 81 MET A CA 1
ATOM 618 C C . MET A 1 81 ? 3.134 5.280 -18.256 1.00 92.12 81 MET A C 1
ATOM 620 O O . MET A 1 81 ? 2.358 5.986 -17.613 1.00 92.12 81 MET A O 1
ATOM 624 N N . HIS A 1 82 ? 3.580 5.624 -19.467 1.00 90.81 82 HIS A N 1
ATOM 625 C CA . HIS A 1 82 ? 3.174 6.839 -20.182 1.00 90.81 82 HIS A CA 1
ATOM 626 C C . HIS A 1 82 ? 3.080 6.606 -21.697 1.00 90.81 82 HIS A C 1
ATOM 628 O O . HIS A 1 82 ? 3.244 5.482 -22.179 1.00 90.81 82 HIS A O 1
ATOM 634 N N . ALA A 1 83 ? 2.784 7.655 -22.468 1.00 86.69 83 ALA A N 1
ATOM 635 C CA . ALA A 1 83 ? 2.698 7.562 -23.923 1.00 86.69 83 ALA A CA 1
ATOM 636 C C . ALA A 1 83 ? 4.044 7.119 -24.542 1.00 86.69 83 ALA A C 1
ATOM 638 O O . ALA A 1 83 ? 5.090 7.619 -24.133 1.00 86.69 83 ALA A O 1
ATOM 639 N N . PRO A 1 84 ? 4.053 6.225 -25.551 1.00 89.56 84 PRO A N 1
ATOM 640 C CA . PRO A 1 84 ? 2.900 5.697 -26.288 1.00 89.56 84 PRO A CA 1
ATOM 641 C C . PRO A 1 84 ? 2.263 4.433 -25.683 1.00 89.56 84 PRO A C 1
ATOM 643 O O . PRO A 1 84 ? 1.259 3.964 -26.213 1.00 89.56 84 PRO A O 1
ATOM 646 N N . ALA A 1 85 ? 2.821 3.859 -24.613 1.00 89.44 85 ALA A N 1
ATOM 647 C CA . ALA A 1 85 ? 2.324 2.610 -24.030 1.00 89.44 85 ALA A CA 1
ATOM 648 C C . ALA A 1 85 ? 0.945 2.773 -23.367 1.00 89.44 85 ALA A C 1
ATOM 650 O O . ALA A 1 85 ? 0.121 1.860 -23.414 1.00 89.44 85 ALA A O 1
ATOM 651 N N . LEU A 1 86 ? 0.686 3.943 -22.776 1.00 88.88 86 LEU A N 1
ATOM 652 C CA . LEU A 1 86 ? -0.590 4.306 -22.163 1.00 88.88 86 LEU A CA 1
ATOM 653 C C . LEU A 1 86 ? -1.001 5.733 -22.551 1.00 88.88 86 LEU A C 1
ATOM 655 O O . LEU A 1 86 ? -0.141 6.598 -22.705 1.00 88.88 86 LEU A O 1
ATOM 659 N N . PRO A 1 87 ? -2.310 6.023 -22.663 1.00 88.44 87 PRO A N 1
ATOM 660 C CA . PRO A 1 87 ? -2.803 7.367 -22.979 1.00 88.44 87 PRO A CA 1
ATOM 661 C C . PRO A 1 87 ? -2.762 8.331 -21.778 1.00 88.44 87 PRO A C 1
ATOM 663 O O . PRO A 1 87 ? -3.215 9.467 -21.894 1.00 88.44 87 PRO A O 1
ATOM 666 N N . ILE A 1 88 ? -2.275 7.875 -20.622 1.00 87.38 88 ILE A N 1
ATOM 667 C CA . ILE A 1 88 ? -2.194 8.627 -19.368 1.00 87.38 88 ILE A CA 1
ATOM 668 C C . ILE A 1 88 ? -0.825 8.425 -18.724 1.00 87.38 88 ILE A C 1
ATOM 670 O O . ILE A 1 88 ? -0.211 7.373 -18.901 1.00 87.38 88 ILE A O 1
ATOM 674 N N . ASP A 1 89 ? -0.400 9.396 -17.919 1.00 86.88 89 ASP A N 1
ATOM 675 C CA . ASP A 1 89 ? 0.787 9.273 -17.075 1.00 86.88 89 ASP A CA 1
ATOM 676 C C . ASP A 1 89 ? 0.413 8.614 -15.746 1.00 86.88 89 ASP A C 1
ATOM 678 O O . ASP A 1 89 ? -0.204 9.232 -14.871 1.00 86.88 89 ASP A O 1
ATOM 682 N N . LEU A 1 90 ? 0.787 7.346 -15.575 1.00 86.75 90 LEU A N 1
ATOM 683 C CA . LEU A 1 90 ? 0.561 6.655 -14.312 1.00 86.75 90 LEU A CA 1
ATOM 684 C C . LEU A 1 90 ? 1.462 7.213 -13.204 1.00 86.75 90 LEU A C 1
ATOM 686 O O . LEU A 1 90 ? 2.669 7.416 -13.361 1.00 86.75 90 LEU A O 1
ATOM 690 N N . SER A 1 91 ? 0.856 7.409 -12.036 1.00 85.31 91 SER A N 1
ATOM 691 C CA . SER A 1 91 ? 1.510 7.850 -10.808 1.00 85.31 91 SER A CA 1
ATOM 692 C C . SER A 1 91 ? 0.890 7.138 -9.612 1.00 85.31 91 SER A C 1
ATOM 694 O O . SER A 1 91 ? -0.308 6.856 -9.608 1.00 85.31 91 SER A O 1
ATOM 696 N N . GLY A 1 92 ? 1.682 6.914 -8.559 1.00 78.31 92 GLY A N 1
ATOM 697 C CA . GLY A 1 92 ? 1.185 6.384 -7.285 1.00 78.31 92 GLY A CA 1
ATOM 698 C C . GLY A 1 92 ? 0.082 7.249 -6.659 1.00 78.31 92 GLY A C 1
ATOM 699 O O . GLY A 1 92 ? -0.765 6.731 -5.936 1.00 78.31 92 GLY A O 1
ATOM 700 N N . MET A 1 93 ? 0.015 8.541 -7.011 1.00 80.12 93 MET A N 1
ATOM 701 C CA . MET A 1 93 ? -1.058 9.450 -6.578 1.00 80.12 93 MET A CA 1
ATOM 702 C C . MET A 1 93 ? -2.441 9.078 -7.131 1.00 80.12 93 MET A C 1
ATOM 704 O O . MET A 1 93 ? -3.455 9.512 -6.588 1.00 80.12 93 MET A O 1
ATOM 708 N N . LEU A 1 94 ? -2.500 8.276 -8.199 1.00 82.00 94 LEU A N 1
ATOM 709 C CA . LEU A 1 94 ? -3.757 7.808 -8.784 1.00 82.00 94 LEU A CA 1
ATOM 710 C C . LEU A 1 94 ? -4.366 6.623 -8.013 1.00 82.00 94 LEU A C 1
ATOM 712 O O . LEU A 1 94 ? -5.489 6.224 -8.312 1.00 82.00 94 LEU A O 1
ATOM 716 N N . SER A 1 95 ? -3.659 6.061 -7.024 1.00 82.75 95 SER A N 1
ATOM 717 C CA . SER A 1 95 ? -4.170 4.950 -6.215 1.00 82.75 95 SER A CA 1
ATOM 718 C C . SER A 1 95 ? -5.348 5.397 -5.344 1.00 82.75 95 SER A C 1
ATOM 720 O O . SER A 1 95 ? -5.191 6.151 -4.380 1.00 82.75 95 SER A O 1
ATOM 722 N N . THR A 1 96 ? -6.551 4.925 -5.681 1.00 83.31 96 THR A N 1
ATOM 723 C CA . THR A 1 96 ? -7.778 5.248 -4.938 1.00 83.31 96 THR A CA 1
ATOM 724 C C . THR A 1 96 ? -7.760 4.668 -3.529 1.00 83.31 96 THR A C 1
ATOM 726 O O . THR A 1 96 ? -8.118 5.381 -2.599 1.00 83.31 96 THR A O 1
ATOM 729 N N . ASP A 1 97 ? -7.247 3.451 -3.351 1.00 77.94 97 ASP A N 1
ATOM 730 C CA . ASP A 1 97 ? -7.192 2.797 -2.038 1.00 77.94 97 ASP A CA 1
ATOM 731 C C . ASP A 1 97 ? -6.209 3.492 -1.094 1.00 77.94 97 ASP A C 1
ATOM 733 O O . ASP A 1 97 ? -6.484 3.644 0.092 1.00 77.94 97 ASP A O 1
ATOM 737 N N . HIS A 1 98 ? -5.083 3.989 -1.619 1.00 78.50 98 HIS A N 1
ATOM 738 C CA . HIS A 1 98 ? -4.146 4.775 -0.817 1.00 78.50 98 HIS A CA 1
ATOM 739 C C . HIS A 1 98 ? -4.777 6.088 -0.341 1.00 78.50 98 HIS A C 1
ATOM 741 O O . HIS A 1 98 ? -4.617 6.459 0.818 1.00 78.50 98 HIS A O 1
ATOM 747 N N . ARG A 1 99 ? -5.543 6.770 -1.204 1.00 83.88 99 ARG A N 1
ATOM 748 C CA . ARG A 1 99 ? -6.301 7.964 -0.796 1.00 83.88 99 ARG A CA 1
ATOM 749 C C . ARG A 1 99 ? -7.370 7.627 0.239 1.00 83.88 99 ARG A C 1
ATOM 751 O O . ARG A 1 99 ? -7.466 8.334 1.231 1.00 83.88 99 ARG A O 1
ATOM 758 N N . ALA A 1 100 ? -8.118 6.542 0.038 1.00 82.38 100 ALA A N 1
ATOM 759 C CA . ALA A 1 100 ? -9.127 6.090 0.991 1.00 82.38 100 ALA A CA 1
ATOM 760 C C . ALA A 1 100 ? -8.513 5.781 2.364 1.00 82.38 100 ALA A C 1
ATOM 762 O O . ALA A 1 100 ? -9.069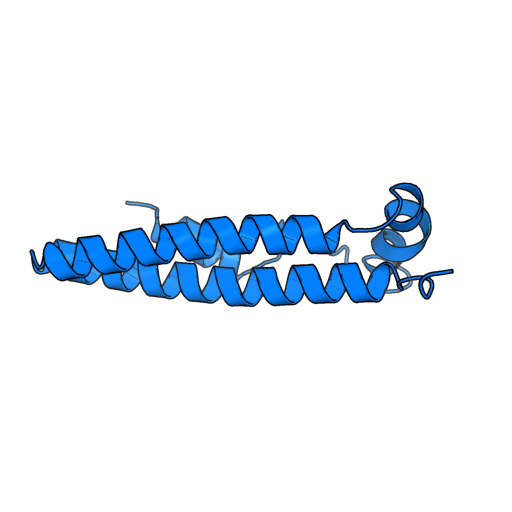 6.184 3.380 1.00 82.38 100 ALA A O 1
ATOM 763 N N . PHE A 1 101 ? -7.340 5.138 2.399 1.00 79.88 101 PHE A N 1
ATOM 764 C CA . PHE A 1 101 ? -6.606 4.900 3.641 1.00 79.88 101 PHE A CA 1
ATOM 765 C C . PHE A 1 101 ? -6.229 6.202 4.342 1.00 79.88 101 PHE A C 1
ATOM 767 O O . PHE A 1 101 ? -6.488 6.331 5.531 1.00 79.88 101 PHE A O 1
ATOM 774 N N . LEU A 1 102 ? -5.658 7.172 3.621 1.00 84.12 102 LEU A N 1
ATOM 775 C CA . LEU A 1 102 ? -5.309 8.467 4.210 1.00 84.12 102 LEU A CA 1
ATOM 776 C C . LEU A 1 102 ? -6.543 9.186 4.768 1.00 84.12 102 LEU A C 1
ATOM 778 O O . LEU A 1 102 ? -6.492 9.657 5.897 1.00 84.12 102 LEU A O 1
ATOM 782 N N . SER A 1 103 ? -7.657 9.197 4.032 1.00 83.88 103 SER A N 1
ATOM 783 C CA . SER A 1 103 ? -8.917 9.784 4.504 1.00 83.88 103 SER A CA 1
ATOM 784 C C . SER A 1 103 ? -9.498 9.063 5.723 1.00 83.88 103 SER A C 1
ATOM 786 O O . SER A 1 103 ? -10.067 9.712 6.587 1.00 83.88 103 SER A O 1
ATOM 788 N N . ALA A 1 104 ? -9.331 7.742 5.842 1.00 77.56 104 ALA A N 1
ATOM 789 C CA . ALA A 1 104 ? -9.773 6.985 7.018 1.00 77.56 104 ALA A CA 1
ATOM 790 C C . ALA A 1 104 ? -8.950 7.279 8.289 1.00 77.56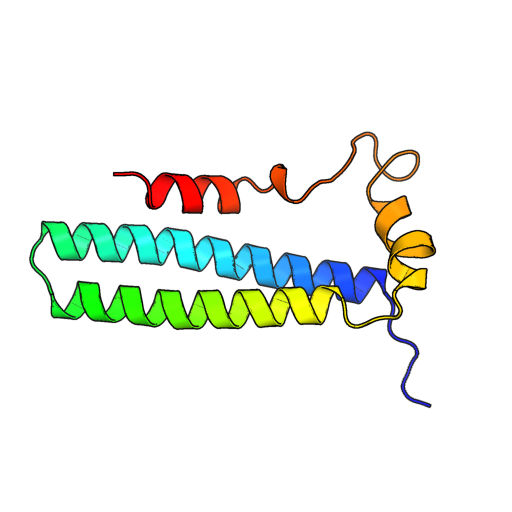 104 ALA A C 1
ATOM 792 O O . ALA A 1 104 ? -9.320 6.832 9.372 1.00 77.56 104 ALA A O 1
ATOM 793 N N . LEU A 1 105 ? -7.823 7.985 8.163 1.00 77.88 105 LEU A N 1
ATOM 794 C CA . LEU A 1 105 ? -6.999 8.435 9.288 1.00 77.88 105 LEU A CA 1
ATOM 795 C C . LEU A 1 105 ? -7.245 9.903 9.657 1.00 77.88 105 LEU A C 1
ATOM 797 O O . LEU A 1 105 ? -6.685 10.373 10.650 1.00 77.88 105 LEU A O 1
ATOM 801 N N . GLU A 1 106 ? -8.015 10.636 8.853 1.00 76.62 106 GLU A N 1
ATOM 802 C CA . GLU A 1 106 ? -8.381 12.014 9.163 1.00 76.62 106 GLU A CA 1
ATOM 803 C C . GLU A 1 106 ? -9.454 12.031 10.274 1.00 76.62 106 GLU A C 1
ATOM 805 O O . GLU A 1 106 ? -10.335 11.170 10.275 1.00 76.62 106 GLU A O 1
ATOM 810 N N . PRO A 1 107 ? -9.342 12.951 11.253 1.00 57.41 107 PRO A N 1
ATOM 811 C CA . PRO A 1 107 ? -10.250 13.043 12.397 1.00 57.41 107 PRO A CA 1
ATOM 812 C C . PRO A 1 107 ? -11.647 13.574 12.055 1.00 57.41 107 PRO A C 1
ATOM 814 O O . PRO A 1 107 ? -11.783 14.339 11.072 1.00 57.41 107 PRO A O 1
#

Sequence (107 aa):
MSPAVDPLEVWRMGHQAFFALTQGLVVHAHLASEAIEAADWPAARRWLHQSISLLTASTAAMRLATAFEAEAYAEVVRPSMHAPALPIDLSGMLSTDHRAFLSALEP

Radius of gyration: 17.43 Å; chains: 1; bounding box: 41×31×50 Å